Protein AF-A0A5J4UY99-F1 (afdb_monomer_lite)

Organism: NCBI:txid222440

Foldseek 3Di:
DPQDADDDDPPDPDPQVVVLVRLCPHPDPVSHDALVVSCVGCLCVPPVNCVLVVLVPDDDWDWDFDQDPPPGTFIATDDDPVSDDVVLVVQVVLQVVLCVVVVDPDFRWQVSCVVPVVRDDPSSLVSVASNLVSVQRVVCVVVVHDQVDDDRRQWGWDDGTNPSDIHTDGHDD

Structure (mmCIF, N/CA/C/O backbone):
data_AF-A0A5J4UY99-F1
#
_entry.id   AF-A0A5J4UY99-F1
#
loop_
_atom_site.group_PDB
_atom_site.id
_atom_site.type_symbol
_atom_site.label_atom_id
_atom_site.label_alt_id
_atom_site.label_comp_id
_atom_site.label_asym_id
_atom_site.label_entity_id
_atom_site.label_seq_id
_atom_site.pdbx_PDB_ins_code
_atom_site.Cartn_x
_atom_site.Cartn_y
_atom_site.Cartn_z
_atom_site.occupancy
_atom_site.B_iso_or_equiv
_atom_site.auth_seq_id
_atom_site.auth_comp_id
_atom_site.auth_asym_id
_atom_site.auth_atom_id
_atom_site.pdbx_PDB_model_num
ATOM 1 N N . MET A 1 1 ? -13.498 -6.835 30.506 1.00 42.34 1 MET A N 1
ATOM 2 C CA . MET A 1 1 ? -13.173 -7.235 29.121 1.00 42.34 1 MET A CA 1
ATOM 3 C C . MET A 1 1 ? -11.730 -6.840 28.882 1.00 42.34 1 MET A C 1
ATOM 5 O O . MET A 1 1 ? -11.415 -5.673 29.061 1.00 42.34 1 MET A O 1
ATOM 9 N N . THR A 1 2 ? -10.835 -7.785 28.610 1.00 49.66 2 THR A N 1
ATOM 10 C CA . THR A 1 2 ? -9.443 -7.459 28.276 1.00 49.66 2 THR A CA 1
ATOM 11 C C . THR A 1 2 ? -9.427 -6.758 26.921 1.00 49.66 2 THR A C 1
ATOM 13 O O . THR A 1 2 ? -9.926 -7.307 25.938 1.00 49.66 2 THR A O 1
ATOM 16 N N . ALA A 1 3 ? -8.911 -5.527 26.873 1.00 57.16 3 ALA A N 1
ATOM 17 C CA . ALA A 1 3 ? -8.651 -4.849 25.611 1.00 57.16 3 ALA A CA 1
ATOM 18 C C . ALA A 1 3 ? -7.720 -5.749 24.791 1.00 57.16 3 ALA A C 1
ATOM 20 O O . ALA A 1 3 ? -6.620 -6.082 25.233 1.00 57.16 3 ALA A O 1
ATOM 21 N N . LYS A 1 4 ? -8.193 -6.229 23.639 1.00 72.19 4 LYS A N 1
ATOM 22 C CA . LYS A 1 4 ? -7.337 -6.970 22.716 1.00 72.19 4 LYS A CA 1
ATOM 23 C C . LYS A 1 4 ? -6.424 -5.945 22.057 1.00 72.19 4 LYS A C 1
ATOM 25 O O . LYS A 1 4 ? -6.883 -5.134 21.261 1.00 72.19 4 LYS A O 1
ATOM 30 N N . THR A 1 5 ? -5.152 -5.955 22.427 1.00 71.38 5 THR A N 1
ATOM 31 C CA . THR A 1 5 ? -4.151 -5.050 21.859 1.00 71.38 5 THR A CA 1
ATOM 32 C C . THR A 1 5 ? -3.405 -5.772 20.745 1.00 71.38 5 THR A C 1
ATOM 34 O O . THR A 1 5 ? -3.031 -6.936 20.889 1.00 71.38 5 THR A O 1
ATOM 37 N N . LEU A 1 6 ? -3.200 -5.093 19.617 1.00 85.25 6 LEU A N 1
ATOM 38 C CA . LEU A 1 6 ? -2.313 -5.584 18.566 1.00 85.25 6 LEU A CA 1
ATOM 39 C C . LEU A 1 6 ? -0.861 -5.421 19.024 1.00 85.25 6 LEU A C 1
ATOM 41 O O . LEU A 1 6 ? -0.462 -4.337 19.446 1.00 85.25 6 LEU A O 1
ATOM 45 N N . ASN A 1 7 ? -0.067 -6.483 18.910 1.00 89.50 7 ASN A N 1
ATOM 46 C CA . ASN A 1 7 ? 1.362 -6.431 19.207 1.00 89.50 7 ASN A CA 1
ATOM 47 C C . ASN A 1 7 ? 2.138 -6.004 17.961 1.00 89.50 7 ASN A C 1
ATOM 49 O O . ASN A 1 7 ? 1.941 -6.573 16.886 1.00 89.50 7 ASN A O 1
ATOM 53 N N . ARG A 1 8 ? 3.026 -5.016 18.112 1.00 90.94 8 ARG A N 1
ATOM 54 C CA . ARG A 1 8 ? 3.892 -4.542 17.028 1.00 90.94 8 ARG A CA 1
ATOM 55 C C . ARG A 1 8 ? 4.948 -5.601 16.702 1.00 90.94 8 ARG A C 1
ATOM 57 O O . ARG A 1 8 ? 5.711 -5.954 17.599 1.00 90.94 8 ARG A O 1
ATOM 64 N N . PRO A 1 9 ? 5.049 -6.076 15.449 1.00 87.94 9 PRO A N 1
ATOM 65 C CA . PRO A 1 9 ? 6.161 -6.926 15.040 1.00 87.94 9 PRO A CA 1
ATOM 66 C C . PRO A 1 9 ? 7.486 -6.153 15.082 1.00 87.94 9 PRO A C 1
ATOM 68 O O . PRO A 1 9 ? 7.546 -5.018 14.611 1.00 87.94 9 PRO A O 1
ATOM 71 N N . GLU A 1 10 ? 8.563 -6.779 15.563 1.00 87.38 10 GLU A N 1
ATOM 72 C CA . GLU A 1 10 ? 9.903 -6.162 15.636 1.00 87.38 10 GLU A CA 1
ATOM 73 C C . GLU A 1 10 ? 10.449 -5.731 14.265 1.00 87.38 10 GLU A C 1
ATOM 75 O O . GLU A 1 10 ? 11.231 -4.784 14.155 1.00 87.38 10 GLU A O 1
ATOM 80 N N . SER A 1 11 ? 10.012 -6.403 13.198 1.00 84.00 11 SER A N 1
ATOM 81 C CA . SER A 1 11 ? 10.386 -6.082 11.821 1.00 84.00 11 SER A CA 1
ATOM 82 C C . SER A 1 11 ? 9.802 -4.755 11.327 1.00 84.00 11 SER A C 1
ATOM 84 O O . SER A 1 11 ? 10.366 -4.139 10.420 1.00 84.00 11 SER A O 1
ATOM 86 N N . LEU A 1 12 ? 8.700 -4.278 11.915 1.00 85.19 12 LEU A N 1
ATOM 87 C CA . LEU A 1 12 ? 8.015 -3.069 11.471 1.00 85.19 12 LEU A CA 1
ATOM 88 C C . LEU A 1 12 ? 8.556 -1.831 12.194 1.00 85.19 12 LEU A C 1
ATOM 90 O O . LEU A 1 12 ? 8.043 -1.415 13.233 1.00 85.19 12 LEU A O 1
ATOM 94 N N . LYS A 1 13 ? 9.581 -1.209 11.611 1.00 88.06 13 LYS A N 1
ATOM 95 C CA . LYS A 1 13 ? 10.269 -0.041 12.192 1.00 88.06 13 LYS A CA 1
ATOM 96 C C . LYS A 1 13 ? 9.607 1.310 11.898 1.00 88.06 13 LYS A C 1
ATOM 98 O O . LYS A 1 13 ? 9.827 2.248 12.649 1.00 88.06 13 LYS A O 1
ATOM 103 N N . ASP A 1 14 ? 8.792 1.414 10.850 1.00 89.06 14 ASP A N 1
ATOM 104 C CA . ASP A 1 14 ? 8.094 2.661 10.500 1.00 89.06 14 ASP A CA 1
ATOM 105 C C . ASP A 1 14 ? 6.919 2.905 11.467 1.00 89.06 14 ASP A C 1
ATOM 107 O O . ASP A 1 14 ? 5.941 2.151 11.492 1.00 89.06 14 ASP A O 1
ATOM 111 N N . ASP A 1 15 ? 7.028 3.961 12.275 1.00 92.50 15 ASP A N 1
ATOM 112 C CA . ASP A 1 15 ? 6.021 4.335 13.272 1.00 92.50 15 ASP A CA 1
ATOM 113 C C . ASP A 1 15 ? 4.705 4.787 12.638 1.00 92.50 15 ASP A C 1
ATOM 115 O O . ASP A 1 15 ? 3.633 4.453 13.144 1.00 92.50 15 ASP A O 1
ATOM 119 N N . ASN A 1 16 ? 4.764 5.486 11.501 1.00 94.00 16 ASN A N 1
ATOM 120 C CA . ASN A 1 16 ? 3.566 5.896 10.773 1.00 94.00 16 ASN A CA 1
ATOM 121 C C . ASN A 1 16 ? 2.867 4.682 10.157 1.00 94.00 16 ASN A C 1
ATOM 123 O O . ASN A 1 16 ? 1.637 4.632 10.133 1.00 94.00 16 ASN A O 1
ATOM 127 N N . ALA A 1 17 ? 3.634 3.698 9.678 1.00 91.69 17 ALA A N 1
ATOM 128 C CA . ALA A 1 17 ? 3.084 2.448 9.161 1.00 91.69 17 ALA A CA 1
ATOM 129 C C . ALA A 1 17 ? 2.375 1.663 10.267 1.00 91.69 17 ALA A C 1
ATOM 131 O O . ALA A 1 17 ? 1.229 1.247 10.096 1.00 91.69 17 ALA A O 1
ATOM 132 N N . TRP A 1 18 ? 3.028 1.502 11.421 1.00 93.62 18 TRP A N 1
ATOM 133 C CA . TRP A 1 18 ? 2.427 0.823 12.566 1.00 93.62 18 TRP A CA 1
ATOM 134 C C . TRP A 1 18 ? 1.178 1.545 13.072 1.00 93.62 18 TRP A C 1
ATOM 136 O O . TRP A 1 18 ? 0.158 0.904 13.316 1.00 93.62 18 TRP A O 1
ATOM 146 N N . ASN A 1 19 ? 1.235 2.872 13.186 1.00 94.62 19 ASN A N 1
ATOM 147 C CA . ASN A 1 19 ? 0.111 3.674 13.652 1.00 94.62 19 ASN A CA 1
ATOM 148 C C . ASN A 1 19 ? -1.097 3.609 12.704 1.00 94.62 19 ASN A C 1
ATOM 150 O O . ASN A 1 19 ? -2.232 3.535 13.169 1.00 94.62 19 ASN A O 1
ATOM 154 N N . LEU A 1 20 ? -0.870 3.577 11.387 1.00 94.88 20 LEU A N 1
ATOM 155 C CA . LEU A 1 20 ? -1.951 3.369 10.427 1.00 94.88 20 LEU A CA 1
ATOM 156 C C . LEU A 1 20 ? -2.531 1.952 10.541 1.00 94.88 20 LEU A C 1
ATOM 158 O O . LEU A 1 20 ? -3.749 1.782 10.586 1.00 94.88 20 LEU A O 1
ATOM 162 N N . LEU A 1 21 ? -1.671 0.930 10.611 1.00 92.06 21 LEU A N 1
ATOM 163 C CA . LEU A 1 21 ? -2.100 -0.467 10.704 1.00 92.06 21 LEU A CA 1
ATOM 164 C C . LEU A 1 21 ? -2.911 -0.742 11.970 1.00 92.06 21 LEU A C 1
ATOM 166 O O . LEU A 1 21 ? -3.917 -1.445 11.895 1.00 92.06 21 LEU A O 1
ATOM 170 N N . SER A 1 22 ? -2.521 -0.176 13.113 1.00 92.56 22 SER A N 1
ATOM 171 C CA . SER A 1 22 ? -3.260 -0.356 14.364 1.00 92.56 22 SER A CA 1
ATOM 172 C C . SER A 1 22 ? -4.665 0.253 14.303 1.00 92.56 22 SER A C 1
ATOM 174 O O . SER A 1 22 ? -5.605 -0.341 14.827 1.00 92.56 22 SER A O 1
ATOM 176 N N . GLN A 1 23 ? -4.836 1.375 13.598 1.00 93.31 23 GLN A N 1
ATOM 177 C CA . GLN A 1 23 ? -6.146 1.987 13.353 1.00 93.31 23 GLN A CA 1
ATOM 178 C C . GLN A 1 23 ? -6.982 1.196 12.333 1.00 93.31 23 GLN A C 1
ATOM 180 O O . GLN A 1 23 ? -8.192 1.040 12.504 1.00 93.31 23 GLN A O 1
ATOM 185 N N . MET A 1 24 ? -6.360 0.659 11.277 1.00 91.56 24 MET A N 1
ATOM 186 C CA . MET A 1 24 ? -7.044 -0.166 10.268 1.00 91.56 24 MET A CA 1
ATOM 187 C C . MET A 1 24 ? -7.509 -1.513 10.830 1.00 91.56 24 MET A C 1
ATOM 189 O O . MET A 1 24 ? -8.585 -2.001 10.480 1.00 91.56 24 MET A O 1
ATOM 193 N N . LEU A 1 25 ? -6.703 -2.114 11.703 1.00 89.19 25 LEU A N 1
ATOM 194 C CA . LEU A 1 25 ? -6.954 -3.420 12.309 1.00 89.19 25 LEU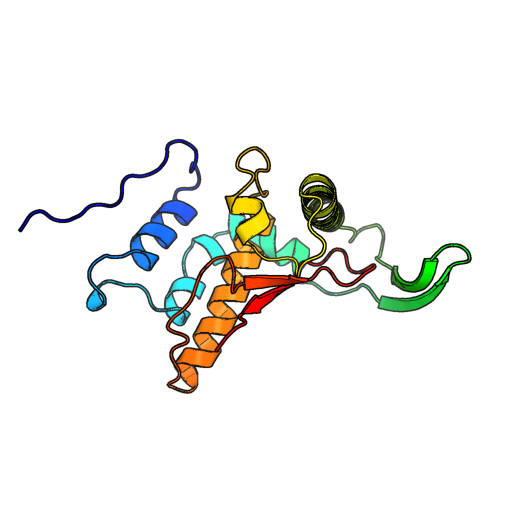 A CA 1
ATOM 195 C C . LEU A 1 25 ? -7.611 -3.312 13.690 1.00 89.19 25 LEU A C 1
ATOM 197 O O . LEU A 1 25 ? -7.612 -4.287 14.442 1.00 89.19 25 LEU A O 1
ATOM 201 N N . SER A 1 26 ? -8.195 -2.154 14.017 1.00 88.88 26 SER A N 1
ATOM 202 C CA . SER A 1 26 ? -8.930 -1.989 15.266 1.00 88.88 26 SER A CA 1
ATOM 203 C C . SER A 1 26 ? -10.016 -3.065 15.411 1.00 88.88 26 SER A C 1
ATOM 205 O O . SER A 1 26 ? -10.780 -3.354 14.472 1.00 88.88 26 SER A O 1
ATOM 207 N N . PHE A 1 27 ? -10.041 -3.687 16.595 1.00 84.75 27 PHE A N 1
ATOM 208 C CA . PHE A 1 27 ? -10.958 -4.779 16.923 1.00 84.75 27 PHE A CA 1
ATOM 209 C C . PHE A 1 27 ? -12.409 -4.298 16.945 1.00 84.75 27 PHE A C 1
ATOM 211 O O . PHE A 1 27 ? -13.282 -5.000 16.430 1.00 84.75 27 PHE A O 1
ATOM 218 N N . ASP A 1 28 ? -12.665 -3.111 17.503 1.00 85.38 28 ASP A N 1
ATOM 219 C CA . ASP A 1 28 ? -13.975 -2.476 17.404 1.00 85.38 28 ASP A CA 1
ATOM 220 C C . ASP A 1 28 ? -14.115 -1.814 16.028 1.00 85.38 28 ASP A C 1
ATOM 222 O O . ASP A 1 28 ? -13.248 -1.070 15.566 1.00 85.38 28 ASP A O 1
ATOM 226 N N . ARG A 1 29 ? -15.237 -2.082 15.355 1.00 85.25 29 ARG A N 1
ATOM 227 C CA . ARG A 1 29 ? -15.558 -1.468 14.063 1.00 85.25 29 ARG A CA 1
ATOM 228 C C . ARG A 1 29 ? -15.694 0.052 14.186 1.00 85.25 29 ARG A C 1
ATOM 230 O O . ARG A 1 29 ? -15.390 0.737 13.217 1.00 85.25 29 ARG A O 1
ATOM 237 N N . LYS A 1 30 ? -16.170 0.566 15.322 1.00 87.25 30 LYS A N 1
ATOM 238 C CA . LYS A 1 30 ? -16.380 2.008 15.533 1.00 87.25 30 LYS A CA 1
ATOM 239 C C . LYS A 1 30 ? -15.069 2.782 15.612 1.00 87.25 30 LYS A C 1
ATOM 241 O O . LYS A 1 30 ? -15.012 3.915 15.155 1.00 87.25 30 LYS A O 1
ATOM 246 N N . ASP A 1 31 ? -14.032 2.135 16.130 1.00 88.44 31 ASP A N 1
ATOM 247 C CA . ASP A 1 31 ? -12.695 2.712 16.278 1.00 88.44 31 ASP A CA 1
ATOM 248 C C . ASP A 1 31 ? -11.834 2.508 15.022 1.00 88.44 31 ASP A C 1
ATOM 250 O O . ASP A 1 31 ? -10.679 2.933 14.970 1.00 88.44 31 ASP A O 1
ATOM 254 N N . ARG A 1 32 ? -12.364 1.814 14.007 1.00 91.38 32 ARG A N 1
ATOM 255 C CA . ARG A 1 32 ? -11.643 1.529 12.770 1.00 91.38 32 ARG A CA 1
ATOM 256 C C . ARG A 1 32 ? -11.634 2.752 11.864 1.00 91.38 32 ARG A C 1
ATOM 258 O O . ARG A 1 32 ? -12.688 3.271 11.499 1.00 91.38 32 ARG A O 1
ATOM 265 N N . ILE A 1 33 ? -10.443 3.151 11.429 1.00 94.75 33 ILE A N 1
ATOM 266 C CA . ILE A 1 33 ? -10.280 4.253 10.478 1.00 94.75 33 ILE A CA 1
ATOM 267 C C . ILE A 1 33 ? -10.976 3.951 9.141 1.00 94.75 33 ILE A C 1
ATOM 269 O O . ILE A 1 33 ? -10.907 2.835 8.615 1.00 94.75 33 ILE A O 1
ATOM 273 N N . SER A 1 34 ? -11.648 4.957 8.579 1.00 93.94 34 SER A N 1
ATOM 274 C CA . SER A 1 34 ? -12.246 4.875 7.245 1.00 93.94 34 SER A CA 1
ATOM 275 C C . SER A 1 34 ? -11.163 4.915 6.157 1.00 93.94 34 SER A C 1
ATOM 277 O O . SER A 1 34 ? -10.080 5.455 6.373 1.00 93.94 34 SER A O 1
ATOM 279 N N . ALA A 1 35 ? -11.441 4.395 4.956 1.00 92.44 35 ALA A N 1
ATOM 280 C CA . ALA A 1 35 ? -10.492 4.497 3.838 1.00 92.44 35 ALA A CA 1
ATOM 281 C C . ALA A 1 35 ? -10.163 5.965 3.491 1.00 92.44 35 ALA A C 1
ATOM 283 O O . ALA A 1 35 ? -9.007 6.313 3.255 1.00 92.44 35 ALA A O 1
ATOM 284 N N . THR A 1 36 ? -11.171 6.838 3.543 1.00 93.62 36 THR A N 1
ATOM 285 C CA . THR A 1 36 ? -11.040 8.280 3.307 1.00 93.62 36 THR A CA 1
ATOM 286 C C . THR A 1 36 ? -10.112 8.957 4.312 1.00 93.62 36 THR A C 1
ATOM 288 O O . THR A 1 36 ? -9.292 9.788 3.924 1.00 93.62 36 THR A O 1
ATOM 291 N N . ASP A 1 37 ? -10.213 8.614 5.596 1.00 96.06 37 ASP A N 1
ATOM 292 C CA . ASP A 1 37 ? -9.363 9.214 6.629 1.00 96.06 37 ASP A CA 1
ATOM 293 C C . ASP A 1 37 ? -7.978 8.571 6.669 1.00 96.06 37 ASP A C 1
ATOM 295 O O . ASP A 1 37 ? -6.982 9.268 6.863 1.00 96.06 37 ASP A O 1
ATOM 299 N N . ALA A 1 38 ? -7.883 7.275 6.364 1.00 96.12 38 ALA A N 1
ATOM 300 C CA . ALA A 1 38 ? -6.613 6.579 6.197 1.00 96.12 38 ALA A CA 1
ATOM 301 C C . ALA A 1 38 ? -5.744 7.242 5.123 1.00 96.12 38 ALA A C 1
ATOM 303 O O . ALA A 1 38 ? -4.548 7.413 5.333 1.00 96.12 38 ALA A O 1
ATOM 304 N N . LEU A 1 39 ? -6.332 7.699 4.013 1.00 92.50 39 LEU A N 1
ATOM 305 C CA . LEU A 1 39 ? -5.607 8.403 2.947 1.00 92.50 39 LEU A CA 1
ATOM 306 C C . LEU A 1 39 ? -5.037 9.768 3.370 1.00 92.50 39 LEU A C 1
ATOM 308 O O . LEU A 1 39 ? -4.109 10.260 2.728 1.00 92.50 39 LEU A O 1
ATOM 312 N N . LYS A 1 40 ? -5.542 10.371 4.453 1.00 95.12 40 LYS A N 1
ATOM 313 C CA . LYS A 1 40 ? -5.029 11.634 5.019 1.00 95.12 40 LYS A CA 1
ATOM 314 C C . LYS A 1 40 ? -3.913 11.412 6.048 1.00 95.12 40 LYS A C 1
ATOM 316 O O . LYS A 1 40 ? -3.261 12.370 6.463 1.00 95.12 40 LYS A O 1
ATOM 321 N N . HIS A 1 41 ? -3.689 10.165 6.460 1.00 96.50 41 HIS A N 1
ATOM 322 C CA . HIS A 1 41 ? -2.749 9.796 7.514 1.00 96.50 41 HIS A CA 1
ATOM 323 C C . HIS A 1 41 ? -1.298 10.217 7.188 1.00 96.50 41 HIS A C 1
ATOM 325 O O . HIS A 1 41 ? -0.906 10.134 6.020 1.00 96.50 41 HIS A O 1
ATOM 331 N N . PRO A 1 42 ? -0.448 10.568 8.182 1.00 95.19 42 PRO A N 1
ATOM 332 C CA . PRO A 1 42 ? 0.975 10.895 7.980 1.00 95.19 42 PRO A CA 1
ATOM 333 C C . PRO A 1 42 ? 1.781 9.834 7.222 1.00 95.19 42 PRO A C 1
ATOM 335 O O . PRO A 1 42 ? 2.777 10.139 6.566 1.00 95.19 42 PRO A O 1
ATOM 338 N N . PHE A 1 43 ? 1.320 8.584 7.239 1.00 94.00 43 PHE A N 1
ATOM 339 C CA . PHE A 1 43 ? 1.867 7.527 6.392 1.00 94.00 43 PHE A CA 1
ATOM 340 C C . PHE A 1 43 ? 1.765 7.851 4.886 1.00 94.00 43 PHE A C 1
ATOM 342 O O . PHE A 1 43 ? 2.588 7.387 4.115 1.00 94.00 43 PHE A O 1
ATOM 349 N N . PHE A 1 44 ? 0.826 8.673 4.427 1.00 91.44 44 PHE A N 1
ATOM 350 C CA . PHE A 1 44 ? 0.760 9.119 3.028 1.00 91.44 44 PHE A CA 1
ATOM 351 C C . PHE A 1 44 ? 1.120 10.594 2.840 1.00 91.44 44 PHE A C 1
ATOM 353 O O . PHE A 1 44 ? 1.444 10.994 1.722 1.00 91.44 44 PHE A O 1
ATOM 360 N N .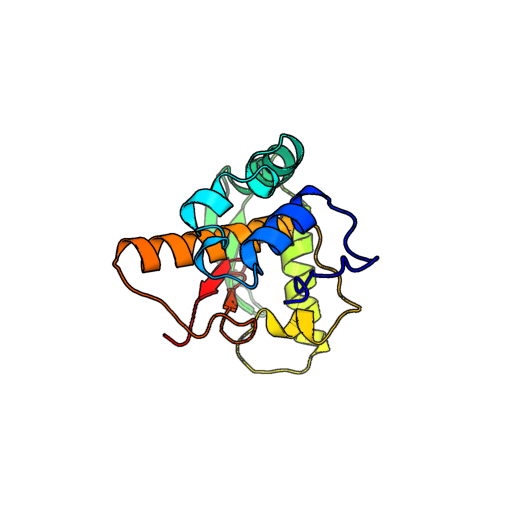 THR A 1 45 ? 1.058 11.395 3.905 1.00 91.88 45 THR A N 1
ATOM 361 C CA . THR A 1 45 ? 1.147 12.863 3.834 1.00 91.88 45 THR A CA 1
ATOM 362 C C . THR A 1 45 ? 2.389 13.457 4.500 1.00 91.88 45 THR A C 1
ATOM 364 O O . THR A 1 45 ? 2.647 14.646 4.336 1.00 91.88 45 THR A O 1
ATOM 367 N N . SER A 1 46 ? 3.191 12.666 5.223 1.00 90.25 46 SER A N 1
ATOM 368 C CA . SER A 1 46 ? 4.455 13.145 5.802 1.00 90.25 46 SER A CA 1
ATOM 369 C C . SER A 1 46 ? 5.456 13.581 4.721 1.00 90.25 46 SER A C 1
ATOM 371 O O . SER A 1 46 ? 5.410 13.068 3.603 1.00 90.25 46 SER A O 1
ATOM 373 N N . PRO A 1 47 ? 6.425 14.461 5.033 1.00 86.81 47 PRO A N 1
ATOM 374 C CA . PRO A 1 47 ? 7.471 14.844 4.082 1.00 86.81 47 PRO A CA 1
ATOM 375 C C . PRO A 1 47 ? 8.243 13.646 3.513 1.00 86.81 47 PRO A C 1
ATOM 377 O O . PRO A 1 47 ? 8.539 13.623 2.320 1.00 86.81 47 PRO A O 1
ATOM 380 N N . GLN A 1 48 ? 8.501 12.620 4.335 1.00 85.19 48 GLN A N 1
ATOM 381 C CA . GLN A 1 48 ? 9.085 11.360 3.875 1.00 85.19 48 GLN A CA 1
ATOM 382 C C . GLN A 1 48 ? 8.183 10.696 2.828 1.00 85.19 48 GLN A C 1
ATOM 384 O O . GLN A 1 48 ? 8.640 10.428 1.718 1.00 85.19 48 GLN A O 1
ATOM 389 N N . ALA A 1 49 ? 6.901 10.493 3.148 1.00 83.25 49 ALA A N 1
ATOM 390 C CA . ALA A 1 49 ? 5.930 9.894 2.238 1.00 83.25 49 ALA A CA 1
ATOM 391 C C . ALA A 1 49 ? 5.790 10.690 0.937 1.00 83.25 49 ALA A C 1
ATOM 393 O O . ALA A 1 49 ? 5.802 10.111 -0.144 1.00 83.25 49 ALA A O 1
ATOM 394 N N . ILE A 1 50 ? 5.720 12.018 1.022 1.00 79.94 50 ILE A N 1
ATOM 395 C CA . ILE A 1 50 ? 5.674 12.897 -0.144 1.00 79.94 50 ILE A CA 1
ATOM 396 C C . ILE A 1 50 ? 6.943 12.719 -0.971 1.00 79.94 50 ILE A C 1
ATOM 398 O O . ILE A 1 50 ? 6.827 12.531 -2.172 1.00 79.94 50 ILE A O 1
ATOM 402 N N . SER A 1 51 ? 8.137 12.710 -0.373 1.00 78.00 51 SER A N 1
ATOM 403 C CA . SER A 1 51 ? 9.394 12.511 -1.111 1.00 78.00 51 SER A CA 1
ATOM 404 C C . SER A 1 51 ? 9.500 11.134 -1.780 1.00 78.00 51 SER A C 1
ATOM 406 O O . SER A 1 51 ? 10.159 10.994 -2.810 1.00 78.00 51 SER A O 1
ATOM 408 N N . GLU A 1 52 ? 8.841 10.121 -1.214 1.00 73.88 52 GLU A N 1
ATOM 409 C CA . GLU A 1 52 ? 8.748 8.777 -1.778 1.00 73.88 52 GLU A CA 1
ATOM 410 C C . GLU A 1 52 ? 7.739 8.748 -2.943 1.00 73.88 52 GLU A C 1
ATOM 412 O O . GLU A 1 52 ? 8.108 8.308 -4.027 1.00 73.88 52 GLU A O 1
ATOM 417 N N . ILE A 1 53 ? 6.538 9.321 -2.763 1.00 64.00 53 ILE A N 1
ATOM 418 C CA . ILE A 1 53 ? 5.404 9.287 -3.710 1.00 64.00 53 ILE A CA 1
ATOM 419 C C . ILE A 1 53 ? 5.527 10.314 -4.853 1.00 64.00 53 ILE A C 1
ATOM 421 O O . ILE A 1 53 ? 5.203 10.016 -6.000 1.00 64.00 53 ILE A O 1
ATOM 425 N N . THR A 1 54 ? 5.954 11.556 -4.593 1.00 54.66 54 THR A N 1
ATOM 426 C CA . THR A 1 54 ? 6.034 12.611 -5.636 1.00 54.66 54 THR A CA 1
ATOM 427 C C . THR A 1 54 ? 7.110 12.342 -6.677 1.00 54.66 54 THR A C 1
ATOM 429 O O . THR A 1 54 ? 6.978 12.819 -7.803 1.00 54.66 54 THR A O 1
ATOM 432 N N . LYS A 1 55 ? 8.113 11.525 -6.346 1.00 53.19 55 LYS A N 1
ATOM 433 C CA . LYS A 1 55 ? 9.071 10.999 -7.322 1.00 53.19 55 LYS A CA 1
ATOM 434 C C . LYS A 1 55 ? 8.443 9.967 -8.280 1.00 53.19 55 LYS A C 1
ATOM 436 O O . LYS A 1 55 ? 8.919 9.833 -9.397 1.00 53.19 55 LYS A O 1
ATOM 441 N N . GLU A 1 56 ? 7.334 9.328 -7.898 1.00 51.47 56 GLU A N 1
ATOM 442 C CA . GLU A 1 56 ? 6.599 8.343 -8.716 1.00 51.47 56 GLU A CA 1
ATOM 443 C C . GLU A 1 56 ? 5.425 8.954 -9.510 1.00 51.47 56 GLU A C 1
ATOM 445 O O . GLU A 1 56 ? 5.025 8.438 -10.556 1.00 51.47 56 GLU A O 1
ATOM 450 N N . ALA A 1 57 ? 4.835 10.054 -9.020 1.00 48.09 57 ALA A N 1
ATOM 451 C CA . ALA A 1 57 ? 3.543 10.545 -9.514 1.00 48.09 57 ALA A CA 1
ATOM 452 C C . ALA A 1 57 ? 3.606 11.573 -10.665 1.00 48.09 57 ALA A C 1
ATOM 454 O O . ALA A 1 57 ? 2.600 11.770 -11.348 1.00 48.09 57 ALA A O 1
ATOM 455 N N . HIS A 1 58 ? 4.750 12.206 -10.950 1.00 41.59 58 HIS A N 1
ATOM 456 C CA . HIS A 1 58 ? 4.861 13.148 -12.073 1.00 41.59 58 HIS A CA 1
ATOM 457 C C . HIS A 1 58 ? 5.399 12.469 -13.340 1.00 41.59 58 HIS A C 1
ATOM 459 O O . HIS A 1 58 ? 6.590 12.465 -13.628 1.00 41.59 58 HIS A O 1
ATOM 465 N N . LEU A 1 59 ? 4.460 11.885 -14.093 1.00 45.69 59 LEU A N 1
ATOM 466 C CA . LEU A 1 59 ? 4.276 12.130 -15.531 1.00 45.69 59 LEU A CA 1
ATOM 467 C C . LEU A 1 59 ? 5.493 12.717 -16.268 1.00 45.69 59 LEU A C 1
ATOM 469 O O . LEU A 1 59 ? 5.815 13.874 -16.036 1.00 45.69 59 LEU A O 1
ATOM 473 N N . LEU A 1 60 ? 6.076 11.962 -17.211 1.00 40.47 60 LEU A N 1
ATOM 474 C CA . LEU A 1 60 ? 6.614 12.460 -18.499 1.00 40.47 60 LEU A CA 1
ATOM 475 C C . LEU A 1 60 ? 7.154 11.331 -19.397 1.00 40.47 60 LEU A C 1
ATOM 477 O O . LEU A 1 60 ? 8.051 11.536 -20.214 1.00 40.47 60 LEU A O 1
ATOM 481 N N . ALA A 1 61 ? 6.628 10.119 -19.246 1.00 47.69 61 ALA A N 1
ATOM 482 C CA . ALA A 1 61 ? 7.087 9.002 -20.043 1.00 47.69 61 ALA A CA 1
ATOM 483 C C . ALA A 1 61 ? 6.032 8.603 -21.065 1.00 47.69 61 ALA A C 1
ATOM 485 O O . ALA A 1 61 ? 4.905 8.265 -20.703 1.00 47.69 61 ALA A O 1
ATOM 486 N N . HIS A 1 62 ? 6.414 8.663 -22.334 1.00 56.31 62 HIS A N 1
ATOM 487 C CA . HIS A 1 62 ? 5.572 8.216 -23.430 1.00 56.31 62 HIS A CA 1
ATOM 488 C C . HIS A 1 62 ? 5.764 6.714 -23.591 1.00 56.31 62 HIS A C 1
ATOM 490 O O . HIS A 1 62 ? 6.898 6.232 -23.632 1.00 56.31 62 HIS A O 1
ATOM 496 N N . VAL A 1 63 ? 4.654 5.987 -23.644 1.00 55.94 63 VAL A N 1
ATOM 497 C CA . VAL A 1 63 ? 4.652 4.558 -23.943 1.00 55.94 63 VAL A CA 1
ATOM 498 C C . VAL A 1 63 ? 4.365 4.401 -25.429 1.00 55.94 63 VAL A C 1
ATOM 500 O O . VAL A 1 63 ? 3.368 4.927 -25.918 1.00 55.94 63 VAL A O 1
ATOM 503 N N . TYR A 1 64 ? 5.242 3.693 -26.129 1.00 66.00 64 TYR A N 1
ATOM 504 C CA . TYR A 1 64 ? 5.113 3.375 -27.546 1.00 66.00 64 TYR A CA 1
ATOM 505 C C . TYR A 1 64 ? 4.939 1.872 -27.716 1.00 66.00 64 TYR A C 1
ATOM 507 O O . TYR A 1 64 ? 5.586 1.086 -27.024 1.00 66.00 64 TYR A O 1
ATOM 515 N N . GLU A 1 65 ? 4.089 1.474 -28.653 1.00 70.44 65 GLU A N 1
ATOM 516 C CA . GLU A 1 65 ? 4.036 0.098 -29.129 1.00 70.44 65 GLU A CA 1
ATOM 517 C C . GLU A 1 65 ? 5.188 -0.127 -30.110 1.00 70.44 65 GLU A C 1
ATOM 519 O O . GLU A 1 65 ? 5.364 0.634 -31.063 1.00 70.44 65 GLU A O 1
ATOM 524 N N . VAL A 1 66 ? 6.005 -1.146 -29.860 1.00 81.44 66 VAL A N 1
ATOM 525 C CA . VAL A 1 66 ? 7.130 -1.512 -30.721 1.00 81.44 66 VAL A CA 1
ATOM 526 C C . VAL A 1 66 ? 7.184 -3.024 -30.896 1.00 81.44 66 VAL A C 1
ATOM 528 O O . VAL A 1 66 ? 6.673 -3.782 -30.075 1.00 81.44 66 VAL A O 1
ATOM 531 N N . TYR A 1 67 ? 7.829 -3.479 -31.964 1.00 83.25 67 TYR A N 1
ATOM 532 C CA . TYR A 1 67 ? 8.035 -4.900 -32.216 1.00 83.25 67 TYR A CA 1
ATOM 533 C C . TYR A 1 67 ? 9.468 -5.308 -31.850 1.00 83.25 67 TYR A C 1
ATOM 535 O O . TYR A 1 67 ? 10.429 -4.839 -32.463 1.00 83.25 67 TYR A O 1
ATOM 543 N N . ASP A 1 68 ? 9.608 -6.199 -30.870 1.00 84.62 68 ASP A N 1
ATOM 544 C CA . ASP A 1 68 ? 10.864 -6.845 -30.495 1.00 84.62 68 ASP A CA 1
ATOM 545 C C . ASP A 1 68 ? 10.994 -8.224 -31.168 1.00 84.62 68 ASP A C 1
ATOM 547 O O . ASP A 1 68 ? 10.055 -9.020 -31.200 1.00 84.62 68 ASP A O 1
ATOM 551 N N . ARG A 1 69 ? 12.186 -8.545 -31.691 1.00 71.62 69 ARG A N 1
ATOM 552 C CA . ARG A 1 69 ? 12.418 -9.785 -32.459 1.00 71.62 69 ARG A CA 1
ATOM 553 C C . ARG A 1 69 ? 12.289 -11.070 -31.634 1.00 71.62 69 ARG A C 1
ATOM 555 O O . ARG A 1 69 ? 12.082 -12.127 -32.224 1.00 71.62 69 ARG A O 1
ATOM 562 N N . LYS A 1 70 ? 12.455 -11.004 -30.312 1.00 74.06 70 LYS A N 1
ATOM 563 C CA . LYS A 1 70 ? 12.397 -12.154 -29.401 1.00 74.06 70 LYS A CA 1
ATOM 564 C C . LYS A 1 70 ? 11.054 -12.244 -28.676 1.00 74.06 70 LYS A C 1
ATOM 566 O O . LYS A 1 70 ? 10.587 -13.351 -28.424 1.00 74.06 70 LYS A O 1
ATOM 571 N N . TYR A 1 71 ? 10.456 -11.106 -28.328 1.00 56.97 71 TYR A N 1
ATOM 572 C CA . TYR A 1 71 ? 9.272 -11.034 -27.466 1.00 56.97 71 TYR A CA 1
ATOM 573 C C . TYR A 1 71 ? 7.980 -10.616 -28.192 1.00 56.97 71 TYR A C 1
ATOM 575 O O . TYR A 1 71 ? 6.913 -10.676 -27.586 1.00 56.97 71 TYR A O 1
ATOM 583 N N . GLY A 1 72 ? 8.042 -10.243 -29.476 1.00 75.69 72 GLY A N 1
ATOM 584 C CA . GLY A 1 72 ? 6.876 -9.819 -30.258 1.00 75.69 72 GLY A CA 1
ATOM 585 C C . GLY A 1 72 ? 6.487 -8.362 -29.996 1.00 75.69 72 GLY A C 1
ATOM 586 O O . GLY A 1 72 ? 7.353 -7.510 -29.807 1.00 75.69 72 GLY A O 1
ATOM 587 N N . ILE A 1 73 ? 5.187 -8.052 -30.013 1.00 63.91 73 ILE A N 1
ATOM 588 C CA . ILE A 1 73 ? 4.692 -6.699 -29.713 1.00 63.91 73 ILE A CA 1
ATOM 589 C C . ILE A 1 73 ? 4.926 -6.399 -28.228 1.00 63.91 73 ILE A C 1
ATOM 591 O O . ILE A 1 73 ? 4.423 -7.105 -27.353 1.00 63.91 73 ILE A O 1
ATOM 595 N N . VAL A 1 74 ? 5.677 -5.338 -27.946 1.00 63.19 74 VAL A N 1
ATOM 596 C CA . VAL A 1 74 ? 5.999 -4.878 -26.594 1.00 63.19 74 VAL A CA 1
ATOM 597 C C . VAL A 1 74 ? 5.712 -3.385 -26.453 1.00 63.19 74 VAL A C 1
ATOM 599 O O . VAL A 1 74 ? 5.821 -2.610 -27.399 1.00 63.19 74 VAL A O 1
ATOM 602 N N . ALA A 1 75 ? 5.355 -2.964 -25.242 1.00 60.44 75 ALA A N 1
ATOM 603 C CA . ALA A 1 75 ? 5.227 -1.556 -24.894 1.00 60.44 75 ALA A CA 1
ATOM 604 C C . ALA A 1 75 ? 6.562 -1.046 -24.329 1.00 60.44 75 ALA A C 1
ATOM 606 O O . ALA A 1 75 ? 7.089 -1.615 -23.372 1.00 60.44 75 ALA A O 1
ATOM 607 N N . VAL A 1 76 ? 7.112 0.028 -24.899 1.00 67.44 76 VAL A N 1
ATOM 608 C CA . VAL A 1 76 ? 8.350 0.671 -24.434 1.00 67.44 76 VAL A CA 1
ATOM 609 C C . VAL A 1 76 ? 8.036 2.053 -23.884 1.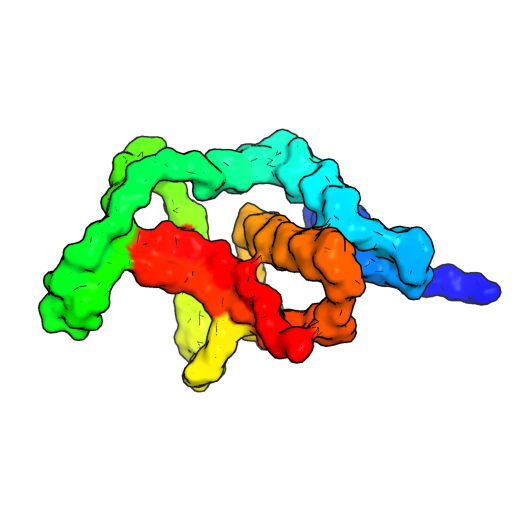00 67.44 76 VAL A C 1
ATOM 611 O O . VAL A 1 76 ? 7.508 2.909 -24.589 1.00 67.44 76 VAL A O 1
ATOM 614 N N . LYS A 1 77 ? 8.386 2.285 -22.615 1.00 69.00 77 LYS A N 1
ATOM 615 C CA . LYS A 1 77 ? 8.301 3.596 -21.960 1.00 69.00 77 LYS A CA 1
ATOM 616 C C . LYS A 1 77 ? 9.622 4.335 -22.157 1.00 69.00 77 LYS A C 1
ATOM 618 O O . LYS A 1 77 ? 10.660 3.892 -21.674 1.00 69.00 77 LYS A O 1
ATOM 623 N N . ILE A 1 78 ? 9.578 5.473 -22.840 1.00 66.19 78 ILE A N 1
ATOM 624 C CA . ILE A 1 78 ? 10.729 6.371 -22.977 1.00 66.19 78 ILE A CA 1
ATOM 625 C C . ILE A 1 78 ? 10.640 7.424 -21.876 1.00 66.19 78 ILE A C 1
ATOM 627 O O . ILE A 1 78 ? 9.659 8.165 -21.806 1.00 66.19 78 ILE A O 1
ATOM 631 N N . VAL A 1 79 ? 11.662 7.488 -21.022 1.00 61.75 79 VAL A N 1
ATOM 632 C CA . VAL A 1 79 ? 11.760 8.429 -19.895 1.00 61.75 79 VAL A CA 1
ATOM 633 C C . VAL A 1 79 ? 12.947 9.362 -20.134 1.00 61.75 79 VAL A C 1
ATOM 635 O O . VAL A 1 79 ? 14.004 8.912 -20.574 1.00 61.75 79 VAL A O 1
ATOM 638 N N . GLN A 1 80 ? 12.794 10.659 -19.844 1.00 60.41 80 GLN A N 1
ATOM 639 C CA . GLN A 1 80 ? 13.940 11.579 -19.807 1.00 60.41 80 GLN A CA 1
ATOM 640 C C . GLN A 1 80 ? 14.942 11.088 -18.757 1.00 60.41 80 GLN A C 1
ATOM 642 O O . GLN A 1 80 ? 14.540 10.751 -17.643 1.00 60.41 80 GLN A O 1
ATOM 647 N N . LYS A 1 81 ? 16.234 11.041 -19.100 1.00 62.22 81 LYS A N 1
ATOM 648 C CA . LYS A 1 81 ? 17.280 10.439 -18.256 1.00 62.22 81 LYS A CA 1
ATOM 649 C C . LYS A 1 81 ? 17.337 11.074 -16.863 1.00 62.22 81 LYS A C 1
ATOM 651 O O . LYS A 1 81 ? 17.538 10.377 -15.878 1.00 62.22 81 LYS A O 1
ATOM 656 N N . GLU A 1 82 ? 17.089 12.375 -16.772 1.00 57.44 82 GLU A N 1
ATOM 657 C CA . GLU A 1 82 ? 17.106 13.169 -15.536 1.00 57.44 82 GLU A CA 1
ATOM 658 C C . GLU A 1 82 ? 15.864 12.932 -14.659 1.00 57.44 82 GLU A C 1
ATOM 660 O O . GLU A 1 82 ? 15.810 13.373 -13.515 1.00 57.44 82 GLU A O 1
ATOM 665 N N . LYS A 1 83 ? 14.855 12.248 -15.207 1.00 57.28 83 LYS A N 1
ATOM 666 C CA . LYS A 1 83 ? 13.574 11.912 -14.570 1.00 57.28 83 LYS A CA 1
ATOM 667 C C . LYS A 1 83 ? 13.388 10.402 -14.421 1.00 57.28 83 LYS A C 1
ATOM 669 O O . LYS A 1 83 ? 12.300 9.950 -14.076 1.00 57.28 83 LYS A O 1
ATOM 674 N N . PHE A 1 84 ? 14.426 9.624 -14.721 1.00 62.31 84 PHE A N 1
ATOM 675 C CA . PHE A 1 84 ? 14.428 8.186 -14.524 1.00 62.31 84 PHE A CA 1
ATOM 676 C C . PHE A 1 84 ? 14.505 7.882 -13.028 1.00 62.31 84 PHE A C 1
ATOM 678 O O . PHE A 1 84 ? 15.488 8.224 -12.369 1.00 62.31 84 PHE A O 1
ATOM 685 N N . ASP A 1 85 ? 13.471 7.234 -12.496 1.00 63.66 85 ASP A N 1
ATOM 686 C CA . ASP A 1 85 ? 13.485 6.734 -11.128 1.00 63.66 85 ASP A CA 1
ATOM 687 C C . ASP A 1 85 ? 13.925 5.267 -11.131 1.00 63.66 85 ASP A C 1
ATOM 689 O O . ASP A 1 85 ? 13.173 4.374 -11.521 1.00 63.66 85 ASP A O 1
ATOM 693 N N . VAL A 1 86 ? 15.157 5.015 -10.679 1.00 68.12 86 VAL A N 1
ATOM 694 C CA . VAL A 1 86 ? 15.715 3.660 -10.526 1.00 68.12 86 VAL A CA 1
ATOM 695 C C . VAL A 1 86 ? 14.812 2.750 -9.685 1.00 68.12 86 VAL A C 1
ATOM 697 O O . VAL A 1 86 ? 14.769 1.543 -9.902 1.00 68.12 86 VAL A O 1
ATOM 700 N N . ARG A 1 87 ? 14.010 3.332 -8.789 1.00 66.88 87 ARG A N 1
ATOM 701 C CA . ARG A 1 87 ? 13.117 2.603 -7.888 1.00 66.88 87 ARG A CA 1
ATOM 702 C C . ARG A 1 87 ? 11.905 2.004 -8.603 1.00 66.88 87 ARG A C 1
ATOM 704 O O . ARG A 1 87 ? 11.402 0.976 -8.159 1.00 66.88 87 ARG A O 1
ATOM 711 N N . GLU A 1 88 ? 11.466 2.582 -9.728 1.00 63.12 88 GLU A N 1
ATOM 712 C CA . GLU A 1 88 ? 10.444 1.963 -10.594 1.00 63.12 88 GLU A CA 1
ATOM 713 C C . GLU A 1 88 ? 10.980 0.658 -11.209 1.00 63.12 88 GLU A C 1
ATOM 715 O O . GLU A 1 88 ? 10.279 -0.357 -11.254 1.00 63.12 88 GLU A O 1
ATOM 720 N N . LEU A 1 89 ? 12.244 0.663 -11.651 1.00 67.00 89 LEU A N 1
ATOM 721 C CA . LEU A 1 89 ? 12.892 -0.532 -12.191 1.00 67.00 89 LEU A CA 1
ATOM 722 C C . LEU A 1 89 ? 13.074 -1.591 -11.097 1.00 67.00 89 LEU A C 1
ATOM 724 O O . LEU A 1 89 ? 12.668 -2.735 -11.290 1.00 67.00 89 LEU A O 1
ATOM 728 N N . GLU A 1 90 ? 13.583 -1.195 -9.927 1.00 70.56 90 GLU A N 1
ATOM 729 C CA . GLU A 1 90 ? 13.723 -2.086 -8.769 1.00 70.56 90 GLU A CA 1
ATOM 730 C C . GLU A 1 90 ? 12.375 -2.705 -8.363 1.00 70.56 90 GLU A C 1
ATOM 732 O O . GLU A 1 90 ? 12.290 -3.905 -8.104 1.00 70.56 90 GLU A O 1
ATOM 737 N N . ALA A 1 91 ? 11.292 -1.921 -8.358 1.00 70.06 91 ALA A N 1
ATOM 738 C CA . ALA A 1 91 ? 9.958 -2.410 -8.024 1.00 70.06 91 ALA A CA 1
ATOM 739 C C . ALA A 1 91 ? 9.453 -3.472 -9.008 1.00 70.06 91 ALA A C 1
ATOM 741 O O . ALA A 1 91 ? 8.971 -4.534 -8.594 1.00 70.06 91 ALA A O 1
ATOM 742 N N . ALA A 1 92 ? 9.588 -3.204 -10.308 1.00 69.75 92 ALA A N 1
ATOM 743 C CA . ALA A 1 92 ? 9.213 -4.146 -11.353 1.00 69.75 92 ALA A CA 1
ATOM 744 C C . ALA A 1 92 ? 10.047 -5.435 -11.276 1.00 69.75 92 ALA A C 1
ATOM 746 O O . ALA A 1 92 ? 9.498 -6.535 -11.390 1.00 69.75 92 ALA A O 1
ATOM 747 N N . GLU A 1 93 ? 11.351 -5.319 -11.019 1.00 73.62 93 GLU A N 1
ATOM 748 C CA . GLU A 1 93 ? 12.254 -6.458 -10.856 1.00 73.62 93 GLU A CA 1
ATOM 749 C C . GLU A 1 93 ? 11.906 -7.307 -9.633 1.00 73.62 93 GLU A C 1
ATOM 751 O O . GLU A 1 93 ? 11.836 -8.531 -9.750 1.00 73.62 93 GLU A O 1
ATOM 756 N N . ILE A 1 94 ? 11.631 -6.695 -8.475 1.00 73.31 94 ILE A N 1
ATOM 757 C CA . ILE A 1 94 ? 11.232 -7.413 -7.253 1.00 73.31 94 ILE A CA 1
ATOM 758 C C . ILE A 1 94 ? 9.969 -8.240 -7.510 1.00 73.31 94 ILE A C 1
ATOM 760 O O . ILE A 1 94 ? 9.910 -9.424 -7.168 1.00 73.31 94 ILE A O 1
ATOM 764 N N . ILE A 1 95 ? 8.971 -7.653 -8.169 1.00 71.88 95 ILE A N 1
ATOM 765 C CA . ILE A 1 95 ? 7.706 -8.329 -8.473 1.00 71.88 95 ILE A CA 1
ATOM 766 C C . ILE A 1 95 ? 7.889 -9.434 -9.508 1.00 71.88 95 ILE A C 1
ATOM 768 O O . ILE A 1 95 ? 7.329 -10.526 -9.357 1.00 71.88 95 ILE A O 1
ATOM 772 N N . HIS A 1 96 ? 8.690 -9.189 -10.543 1.00 73.06 96 HIS A N 1
ATOM 773 C CA . HIS A 1 96 ? 8.972 -10.188 -11.565 1.00 73.06 96 HIS A CA 1
ATOM 774 C C . HIS A 1 96 ? 9.767 -11.374 -10.998 1.00 73.06 96 HIS A C 1
ATOM 776 O O . HIS A 1 96 ? 9.425 -12.535 -11.241 1.00 73.06 96 HIS A O 1
ATOM 782 N N . ASN A 1 97 ? 10.775 -11.101 -10.168 1.00 72.44 97 ASN A N 1
ATOM 783 C CA . ASN A 1 97 ? 11.567 -12.127 -9.497 1.00 72.44 97 ASN A CA 1
ATOM 784 C C . ASN A 1 97 ? 10.728 -12.941 -8.505 1.00 72.44 97 ASN A C 1
ATOM 786 O O . ASN A 1 97 ? 10.843 -14.166 -8.489 1.00 72.44 97 ASN A O 1
ATOM 790 N N . CYS A 1 98 ? 9.827 -12.303 -7.753 1.00 68.94 98 CYS A N 1
ATOM 791 C CA . CYS A 1 98 ? 8.898 -12.986 -6.846 1.00 68.94 98 CYS A CA 1
ATOM 792 C C . CYS A 1 98 ? 7.989 -13.987 -7.597 1.00 68.94 98 CYS A C 1
ATOM 794 O O . CYS A 1 98 ? 7.778 -15.125 -7.160 1.00 68.94 98 CYS A O 1
ATOM 796 N N . ARG A 1 99 ? 7.529 -13.634 -8.809 1.00 68.50 99 ARG A N 1
ATOM 797 C CA . ARG A 1 99 ? 6.803 -14.569 -9.695 1.00 68.50 99 ARG A CA 1
ATOM 798 C C . ARG A 1 99 ? 7.677 -15.743 -10.131 1.00 68.50 99 ARG A C 1
ATOM 800 O O . ARG A 1 99 ? 7.238 -16.887 -10.078 1.00 68.50 99 ARG A O 1
ATOM 807 N N . ARG A 1 100 ? 8.913 -15.473 -10.553 1.00 67.19 100 ARG A N 1
ATOM 808 C CA . ARG A 1 100 ? 9.836 -16.515 -11.027 1.00 67.19 100 ARG A CA 1
ATOM 809 C C . ARG A 1 100 ? 10.177 -17.520 -9.924 1.00 67.19 100 ARG A C 1
ATOM 811 O O . ARG A 1 100 ? 10.222 -18.715 -10.190 1.00 67.19 100 ARG A O 1
ATOM 818 N N . LEU A 1 101 ? 10.366 -17.043 -8.693 1.00 61.41 101 LEU A N 1
ATOM 819 C CA . LEU A 1 101 ? 10.682 -17.875 -7.528 1.00 61.41 101 LEU A CA 1
ATOM 820 C C . LEU A 1 101 ? 9.505 -18.736 -7.054 1.00 61.41 101 LEU A C 1
ATOM 822 O O . LEU A 1 101 ? 9.723 -19.778 -6.445 1.00 61.41 101 LEU A O 1
ATOM 826 N N . SER A 1 102 ? 8.264 -18.318 -7.308 1.00 58.97 102 SER A N 1
ATOM 827 C CA . SER A 1 102 ? 7.075 -19.041 -6.839 1.00 58.97 102 SER A CA 1
ATOM 828 C C . SER A 1 102 ? 6.628 -20.190 -7.753 1.00 58.97 102 SER A C 1
ATOM 830 O O . SER A 1 102 ? 5.698 -20.896 -7.372 1.00 58.97 102 SER A O 1
ATOM 832 N N . PHE A 1 103 ? 7.249 -20.387 -8.931 1.00 61.19 103 PHE A N 1
ATOM 833 C CA . PHE A 1 103 ? 6.824 -21.356 -9.968 1.00 61.19 103 PHE A CA 1
ATOM 834 C C . PHE A 1 103 ? 5.306 -21.336 -10.245 1.00 61.19 103 PHE A C 1
ATOM 836 O O . PHE A 1 103 ? 4.714 -22.328 -10.667 1.00 61.19 103 PHE A O 1
ATOM 843 N N . ASN A 1 104 ? 4.653 -20.200 -9.982 1.00 58.78 104 ASN A N 1
ATOM 844 C CA . ASN A 1 104 ? 3.205 -20.108 -9.946 1.00 58.78 104 ASN A CA 1
ATOM 845 C C . ASN A 1 104 ? 2.702 -19.458 -11.237 1.00 58.78 104 ASN A C 1
ATOM 847 O O . ASN A 1 104 ? 3.033 -18.311 -11.547 1.00 58.78 104 ASN A O 1
ATOM 851 N N . TYR A 1 105 ? 1.904 -20.202 -12.001 1.00 63.81 105 TYR A N 1
ATOM 852 C CA . TYR A 1 105 ? 1.336 -19.741 -13.272 1.00 63.81 105 TYR A CA 1
ATOM 853 C C . TYR A 1 105 ? 0.039 -18.932 -13.096 1.00 63.81 105 TYR A C 1
ATOM 855 O O . TYR A 1 105 ? -0.482 -18.402 -14.076 1.00 63.81 105 TYR A O 1
ATOM 863 N N . GLY A 1 106 ? -0.464 -18.806 -11.862 1.00 66.62 106 GLY A N 1
ATOM 864 C CA . GLY A 1 106 ? -1.679 -18.060 -11.536 1.00 66.62 106 GLY A CA 1
ATOM 865 C C . GLY A 1 106 ? -1.564 -16.527 -11.640 1.00 66.62 106 GLY A C 1
ATOM 866 O O . GLY A 1 106 ? -0.492 -15.978 -11.944 1.00 66.62 106 GLY A O 1
ATOM 867 N N . PRO A 1 107 ? -2.682 -15.814 -11.390 1.00 69.56 107 PRO A N 1
ATOM 868 C CA . PRO A 1 107 ? -2.689 -14.360 -11.290 1.00 69.56 107 PRO A CA 1
ATOM 869 C C . PRO A 1 107 ? -1.736 -13.897 -10.186 1.00 69.56 107 PRO A C 1
ATOM 871 O O . PRO A 1 107 ? -1.596 -14.529 -9.139 1.00 69.56 107 PRO A O 1
ATOM 874 N N . GLN A 1 108 ? -1.041 -12.791 -10.443 1.00 81.56 108 GLN A N 1
ATOM 875 C CA . GLN A 1 108 ? -0.083 -12.244 -9.496 1.00 81.56 108 GLN A CA 1
ATOM 876 C C . GLN A 1 108 ? -0.845 -11.485 -8.411 1.00 81.56 108 GLN A C 1
ATOM 878 O O . GLN A 1 108 ? -1.415 -10.438 -8.691 1.00 81.56 108 GLN A O 1
ATOM 883 N N . THR A 1 109 ? -0.882 -12.018 -7.191 1.00 85.75 109 THR A N 1
ATOM 884 C CA . THR A 1 109 ? -1.587 -11.403 -6.056 1.00 85.75 109 THR A CA 1
ATOM 885 C C . THR A 1 109 ? -0.610 -10.971 -4.973 1.00 85.75 109 THR A C 1
ATOM 887 O O . THR A 1 109 ? 0.529 -11.449 -4.910 1.00 85.75 109 THR A O 1
ATOM 890 N N . LEU A 1 110 ? -1.052 -10.087 -4.077 1.00 84.06 110 LEU A N 1
ATOM 891 C CA . LEU A 1 110 ? -0.252 -9.664 -2.926 1.00 84.06 110 LEU A CA 1
ATOM 892 C C . LEU A 1 110 ? 0.118 -10.849 -2.010 1.00 84.06 110 LEU A C 1
ATOM 894 O O . LEU A 1 110 ? 1.137 -10.803 -1.319 1.00 84.06 110 LEU A O 1
ATOM 898 N N . ASN A 1 111 ? -0.649 -11.948 -2.051 1.00 84.75 111 ASN A N 1
ATOM 899 C CA . ASN A 1 111 ? -0.377 -13.162 -1.275 1.00 84.75 111 ASN A CA 1
ATOM 900 C C . ASN A 1 111 ? 0.977 -13.819 -1.617 1.00 84.75 111 ASN A C 1
ATOM 902 O O . ASN A 1 111 ? 1.546 -14.528 -0.790 1.00 84.75 111 ASN A O 1
ATOM 906 N N . LEU A 1 112 ? 1.535 -13.565 -2.806 1.00 82.12 112 LEU A N 1
ATOM 907 C CA . LEU A 1 112 ? 2.867 -14.064 -3.172 1.00 82.12 112 LEU A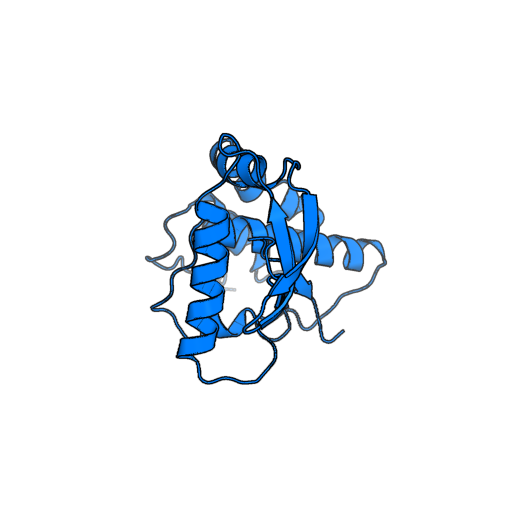 CA 1
ATOM 908 C C . LEU A 1 112 ? 3.951 -13.557 -2.215 1.00 82.12 112 LEU A C 1
ATOM 910 O O . LEU A 1 112 ? 4.797 -14.336 -1.784 1.00 82.12 112 LEU A O 1
ATOM 914 N N . PHE A 1 113 ? 3.875 -12.282 -1.828 1.00 80.94 113 PHE A N 1
ATOM 915 C CA . PHE A 1 113 ? 4.809 -11.678 -0.878 1.00 80.94 113 PHE A CA 1
ATOM 916 C C . PHE A 1 113 ? 4.555 -12.157 0.549 1.00 80.94 113 PHE A C 1
ATOM 918 O O . PHE A 1 113 ? 5.498 -12.431 1.283 1.00 80.94 113 PHE A O 1
ATOM 925 N N . ALA A 1 114 ? 3.288 -12.346 0.929 1.00 79.62 114 ALA A N 1
ATOM 926 C CA . ALA A 1 114 ? 2.939 -12.878 2.246 1.00 79.62 114 ALA A CA 1
ATOM 927 C C . ALA A 1 114 ? 3.489 -14.301 2.471 1.00 79.62 114 ALA A C 1
ATOM 929 O O . ALA A 1 114 ? 3.888 -14.644 3.581 1.00 79.62 114 ALA A O 1
ATOM 930 N N . LYS A 1 115 ? 3.554 -15.119 1.412 1.00 80.19 115 LYS A N 1
ATOM 931 C CA . LYS A 1 115 ? 4.118 -16.480 1.447 1.00 80.19 115 LYS A CA 1
ATOM 932 C C . LYS A 1 115 ? 5.646 -16.526 1.375 1.00 80.19 115 LYS A C 1
ATOM 934 O O . LYS A 1 115 ? 6.222 -17.590 1.585 1.00 80.19 115 LYS A O 1
ATOM 939 N N . GLN A 1 116 ? 6.301 -15.410 1.062 1.00 78.12 116 GLN A N 1
ATOM 940 C CA . GLN A 1 116 ? 7.751 -15.321 0.887 1.00 78.12 116 GLN A CA 1
ATOM 941 C C . GLN A 1 116 ? 8.323 -14.213 1.783 1.00 78.12 116 GLN A C 1
ATOM 943 O O . GLN A 1 116 ? 8.762 -13.183 1.274 1.00 78.12 116 GLN A O 1
ATOM 948 N N . PRO A 1 117 ? 8.348 -14.408 3.115 1.00 71.88 117 PRO A N 1
ATOM 949 C CA . PRO A 1 117 ? 8.782 -13.383 4.071 1.00 71.88 117 PRO A CA 1
ATOM 950 C C . PRO A 1 117 ? 10.240 -12.937 3.880 1.00 71.88 117 PRO A C 1
ATOM 952 O O . PRO A 1 117 ? 10.621 -11.866 4.343 1.00 71.88 117 PRO A O 1
ATOM 955 N N . GLN A 1 118 ? 11.057 -13.730 3.178 1.00 75.94 118 GLN A N 1
ATOM 956 C CA . GLN A 1 118 ? 12.411 -13.357 2.771 1.00 75.94 118 GLN A CA 1
ATOM 957 C C . GLN A 1 118 ? 12.453 -12.223 1.732 1.00 75.94 118 GLN A C 1
ATOM 959 O O . GLN A 1 118 ? 13.483 -11.567 1.590 1.00 75.94 118 GLN A O 1
ATOM 964 N N . ILE A 1 119 ? 11.359 -11.984 1.003 1.00 74.75 119 ILE A N 1
ATOM 965 C CA . ILE A 1 119 ? 11.240 -10.883 0.046 1.00 74.75 119 ILE A CA 1
ATOM 966 C C . ILE A 1 119 ? 10.576 -9.708 0.757 1.00 74.75 119 ILE A C 1
ATOM 968 O O . ILE A 1 119 ? 9.354 -9.624 0.865 1.00 74.75 119 ILE A O 1
ATOM 972 N N . SER A 1 120 ? 11.401 -8.780 1.232 1.00 73.06 120 SER A N 1
ATOM 973 C CA . SER A 1 120 ? 10.914 -7.522 1.790 1.00 73.06 120 SER A CA 1
ATOM 974 C C . SER A 1 120 ? 10.591 -6.540 0.668 1.00 73.06 120 SER A C 1
ATOM 976 O O . SER A 1 120 ? 11.430 -6.279 -0.196 1.00 73.06 120 SER A O 1
ATOM 978 N N . LEU A 1 121 ? 9.382 -5.977 0.686 1.00 76.06 121 LEU A N 1
ATOM 979 C CA . LEU A 1 121 ? 9.035 -4.863 -0.189 1.00 76.06 121 LEU A CA 1
ATOM 980 C C . LEU A 1 121 ? 9.641 -3.568 0.377 1.00 76.06 121 LEU A C 1
ATOM 982 O O . LEU A 1 121 ? 9.407 -3.255 1.547 1.00 76.06 121 LEU A O 1
ATOM 986 N N . PRO A 1 122 ? 10.372 -2.784 -0.433 1.00 79.12 122 PRO A N 1
ATOM 987 C CA . PRO A 1 122 ? 10.765 -1.431 -0.071 1.00 79.12 122 PRO A CA 1
ATOM 988 C C . PRO A 1 122 ? 9.580 -0.591 0.425 1.00 79.12 122 PRO A C 1
ATOM 990 O O . PRO A 1 122 ? 8.458 -0.717 -0.076 1.00 79.12 122 PRO A O 1
ATOM 993 N N . SER A 1 123 ? 9.843 0.308 1.380 1.00 80.56 123 SER A N 1
ATOM 994 C CA . SER A 1 123 ? 8.818 1.148 2.024 1.00 80.56 123 SER A CA 1
ATOM 995 C C . SER A 1 123 ? 7.975 1.931 1.019 1.00 80.56 123 SER A C 1
ATOM 997 O O . SER A 1 123 ? 6.761 2.029 1.183 1.00 80.56 123 SER A O 1
ATOM 999 N N . PHE A 1 124 ? 8.604 2.441 -0.042 1.00 77.31 124 PHE A N 1
ATOM 1000 C CA . PHE A 1 124 ? 7.931 3.214 -1.078 1.00 77.31 124 PHE A CA 1
ATOM 1001 C C . PHE A 1 124 ? 6.909 2.365 -1.857 1.00 77.31 124 PHE A C 1
ATOM 1003 O O . PHE A 1 124 ? 5.770 2.794 -2.017 1.00 77.31 124 PHE A O 1
ATOM 1010 N N . ILE A 1 125 ? 7.254 1.122 -2.237 1.00 79.62 125 ILE A N 1
ATOM 1011 C CA . ILE A 1 125 ? 6.329 0.207 -2.931 1.00 79.62 125 ILE A CA 1
ATOM 1012 C C . ILE A 1 125 ? 5.143 -0.094 -2.026 1.00 79.62 125 ILE A C 1
ATOM 1014 O O . ILE A 1 125 ? 3.994 -0.000 -2.453 1.00 79.62 125 ILE A O 1
ATOM 1018 N N . LEU A 1 126 ? 5.416 -0.435 -0.764 1.00 83.25 126 LEU A N 1
ATOM 1019 C CA . LEU A 1 126 ? 4.371 -0.725 0.212 1.00 83.25 126 LEU A CA 1
ATOM 1020 C C . LEU A 1 126 ? 3.415 0.465 0.355 1.00 83.25 126 LEU A C 1
ATOM 1022 O O . LEU A 1 126 ? 2.199 0.291 0.295 1.00 83.25 126 LEU A O 1
ATOM 1026 N N . ARG A 1 127 ? 3.962 1.677 0.487 1.00 86.56 127 ARG A N 1
ATOM 1027 C CA . ARG A 1 127 ? 3.185 2.913 0.601 1.00 86.56 127 ARG A CA 1
ATOM 1028 C C . ARG A 1 127 ? 2.309 3.138 -0.631 1.00 86.56 127 ARG A C 1
ATOM 1030 O O . ARG A 1 127 ? 1.124 3.439 -0.486 1.00 86.56 127 ARG A O 1
ATOM 1037 N N . THR A 1 128 ? 2.846 2.930 -1.827 1.00 83.12 128 THR A N 1
ATOM 1038 C CA . THR A 1 128 ? 2.112 3.120 -3.084 1.00 83.12 128 THR A CA 1
ATOM 1039 C C . THR A 1 128 ? 1.017 2.072 -3.282 1.00 83.12 128 THR A C 1
ATOM 1041 O O . THR A 1 128 ? -0.113 2.435 -3.620 1.00 83.12 128 THR A O 1
ATOM 1044 N N . LEU A 1 129 ? 1.278 0.801 -2.964 1.00 85.44 129 LEU A N 1
ATOM 1045 C CA . LEU A 1 129 ? 0.261 -0.256 -2.990 1.00 85.44 129 LEU A CA 1
ATOM 1046 C C . LEU A 1 129 ? -0.854 0.000 -1.972 1.00 85.44 129 LEU A C 1
ATOM 1048 O O . LEU A 1 129 ? -2.031 -0.057 -2.325 1.00 85.44 129 LEU A O 1
ATOM 1052 N N . MET A 1 130 ? -0.507 0.333 -0.724 1.00 90.31 130 MET A N 1
ATOM 1053 C CA . MET A 1 130 ? -1.497 0.649 0.311 1.00 90.31 130 MET A CA 1
ATOM 1054 C C . MET A 1 130 ? -2.380 1.829 -0.100 1.00 90.31 130 MET A C 1
ATOM 1056 O O . MET A 1 130 ? -3.593 1.780 0.097 1.00 90.31 130 MET A O 1
ATOM 1060 N N . LYS A 1 131 ? -1.795 2.862 -0.719 1.00 88.94 131 LYS A N 1
ATOM 1061 C CA . LYS A 1 131 ? -2.543 4.017 -1.221 1.00 88.94 131 LYS A CA 1
ATOM 1062 C C . LYS A 1 131 ? -3.533 3.620 -2.318 1.00 88.94 131 LYS A C 1
ATOM 1064 O O . LYS A 1 131 ? -4.693 4.005 -2.238 1.00 88.94 131 LYS A O 1
ATOM 1069 N N . GLN A 1 132 ? -3.105 2.828 -3.304 1.00 88.56 132 GLN A N 1
ATOM 1070 C CA . GLN A 1 132 ? -3.979 2.347 -4.384 1.00 88.56 132 GLN A CA 1
ATOM 1071 C C . GLN A 1 132 ? -5.133 1.474 -3.856 1.00 88.56 132 GLN A C 1
ATOM 1073 O O . GLN A 1 132 ? -6.270 1.632 -4.294 1.00 88.56 132 GLN A O 1
ATOM 1078 N N . ILE A 1 133 ? -4.866 0.592 -2.885 1.00 90.12 133 ILE A N 1
ATOM 1079 C CA . ILE A 1 133 ? -5.895 -0.258 -2.262 1.00 90.12 133 ILE A CA 1
ATOM 1080 C C . ILE A 1 133 ? -6.907 0.596 -1.489 1.00 90.12 133 ILE A C 1
ATOM 1082 O O . ILE A 1 133 ? -8.113 0.422 -1.657 1.00 90.12 133 ILE A O 1
ATOM 1086 N N . LEU A 1 134 ? -6.440 1.535 -0.660 1.00 91.56 134 LEU A N 1
ATOM 1087 C CA . LEU A 1 134 ? -7.324 2.426 0.096 1.00 91.56 134 LEU A CA 1
ATOM 1088 C C . LEU A 1 134 ? -8.148 3.335 -0.817 1.00 91.56 134 LEU A C 1
ATOM 1090 O O . LEU A 1 134 ? -9.310 3.590 -0.519 1.00 91.56 134 LEU A O 1
ATOM 1094 N N . GLU A 1 135 ? -7.586 3.773 -1.941 1.00 89.94 135 GLU A N 1
ATOM 1095 C CA . GLU A 1 135 ? -8.316 4.547 -2.944 1.00 89.94 135 GLU A CA 1
ATOM 1096 C C . GLU A 1 135 ? -9.439 3.724 -3.592 1.00 89.94 135 GLU A C 1
ATOM 1098 O O . GLU A 1 135 ? -10.573 4.190 -3.682 1.00 89.94 135 GLU A O 1
ATOM 1103 N N . GLY A 1 136 ? -9.170 2.465 -3.955 1.00 87.38 136 GLY A N 1
ATOM 1104 C CA . GLY A 1 136 ? -10.209 1.550 -4.441 1.00 87.38 136 GLY A CA 1
ATOM 1105 C C . GLY A 1 136 ? -11.315 1.311 -3.406 1.00 87.38 136 GLY A C 1
ATOM 1106 O O . GLY A 1 136 ? -12.500 1.345 -3.734 1.00 87.38 136 GLY A O 1
ATOM 1107 N N . LEU A 1 137 ? -10.941 1.137 -2.134 1.00 88.12 137 LEU A N 1
ATOM 1108 C CA . LEU A 1 137 ? -11.894 0.980 -1.032 1.00 88.12 137 LEU A CA 1
ATOM 1109 C C . LEU A 1 137 ? -12.731 2.233 -0.787 1.00 88.12 137 LEU A C 1
ATOM 1111 O O . LEU A 1 137 ? -13.926 2.119 -0.525 1.00 88.12 137 LEU A O 1
ATOM 1115 N N . ARG A 1 138 ? -12.124 3.420 -0.877 1.00 91.25 138 ARG A N 1
ATOM 1116 C CA . ARG A 1 138 ? -12.829 4.698 -0.765 1.00 91.25 138 ARG A CA 1
ATOM 1117 C C . ARG A 1 138 ? -13.938 4.791 -1.807 1.00 91.25 138 ARG A C 1
ATOM 1119 O O . ARG A 1 138 ? -15.070 5.066 -1.430 1.00 91.25 138 ARG A O 1
ATOM 1126 N N . VAL A 1 139 ? -13.640 4.473 -3.068 1.00 88.81 139 VAL A N 1
ATOM 1127 C CA . VAL A 1 139 ? -14.634 4.476 -4.154 1.00 88.81 139 VAL A CA 1
ATOM 1128 C C . VAL A 1 139 ? -15.775 3.492 -3.876 1.00 88.81 139 VAL A C 1
ATOM 1130 O O . VAL A 1 139 ? -16.941 3.866 -3.990 1.00 88.81 139 VAL A O 1
ATOM 1133 N N . PHE A 1 140 ? -15.483 2.258 -3.445 1.00 83.88 140 PHE A N 1
ATOM 1134 C CA . PHE A 1 140 ? -16.545 1.313 -3.072 1.00 83.88 140 PHE A CA 1
ATOM 1135 C C . PHE A 1 140 ? -17.428 1.861 -1.948 1.00 83.88 140 PHE A C 1
ATOM 1137 O O . PHE A 1 140 ? -18.654 1.862 -2.073 1.00 83.88 140 PHE A O 1
ATOM 1144 N N . HIS A 1 141 ? -16.816 2.385 -0.888 1.00 87.62 141 HIS A N 1
ATOM 1145 C CA . HIS A 1 141 ? -17.548 2.926 0.252 1.00 87.62 141 HIS A CA 1
ATOM 1146 C C . HIS A 1 141 ? -18.368 4.177 -0.112 1.00 87.62 141 HIS A C 1
ATOM 1148 O O . HIS A 1 141 ? -19.482 4.321 0.385 1.00 87.62 141 HIS A O 1
ATOM 1154 N N . GLU A 1 142 ? -17.875 5.043 -1.005 1.00 84.69 142 GLU A N 1
ATOM 1155 C CA . GLU A 1 142 ? -18.616 6.200 -1.537 1.00 84.69 142 GLU A CA 1
ATOM 1156 C C . GLU A 1 142 ? -19.878 5.769 -2.304 1.00 84.69 142 GLU A C 1
ATOM 1158 O O . GLU A 1 142 ? -20.904 6.440 -2.229 1.00 84.69 142 GLU A O 1
ATOM 1163 N N . THR A 1 143 ? -19.845 4.611 -2.973 1.00 87.00 143 THR A N 1
ATOM 1164 C CA . THR A 1 143 ? -21.026 4.012 -3.629 1.00 87.00 143 THR A CA 1
ATOM 1165 C C . THR A 1 143 ? -21.942 3.225 -2.680 1.00 87.00 143 THR A C 1
ATOM 1167 O O . THR A 1 143 ? -22.925 2.632 -3.120 1.00 87.00 143 THR A O 1
ATOM 1170 N N . GLY A 1 144 ? -21.636 3.191 -1.378 1.00 86.88 144 GLY A N 1
ATOM 1171 C CA . GLY A 1 144 ? -22.381 2.419 -0.377 1.00 86.88 144 GLY A CA 1
ATOM 1172 C C . GLY A 1 144 ? -22.098 0.912 -0.400 1.00 86.88 144 GLY A C 1
ATOM 1173 O O . GLY A 1 144 ? -22.759 0.150 0.307 1.00 86.88 144 GLY A O 1
ATOM 1174 N N . LEU A 1 145 ? -21.119 0.465 -1.189 1.00 82.00 145 LEU A N 1
ATOM 1175 C CA . LEU A 1 145 ? -20.736 -0.936 -1.289 1.00 82.00 145 LEU A CA 1
ATOM 1176 C C . LEU A 1 145 ? -19.623 -1.279 -0.297 1.00 82.00 145 LEU A C 1
ATOM 1178 O O . LEU A 1 145 ? -18.719 -0.489 -0.041 1.00 82.00 145 LEU A O 1
ATOM 1182 N N . VAL A 1 146 ? -19.652 -2.505 0.224 1.00 83.94 146 VAL A N 1
ATOM 1183 C CA . VAL A 1 146 ? -18.598 -3.055 1.084 1.00 83.94 146 VAL A CA 1
ATOM 1184 C C . VAL A 1 146 ? -18.140 -4.380 0.490 1.00 83.94 146 VAL A C 1
ATOM 1186 O O . VAL A 1 146 ? -18.936 -5.313 0.378 1.00 83.94 146 VAL A O 1
ATOM 1189 N N . HIS A 1 147 ? -16.851 -4.475 0.162 1.00 84.56 147 HIS A N 1
ATOM 1190 C CA . HIS A 1 147 ? -16.265 -5.661 -0.474 1.00 84.56 147 HIS A CA 1
ATOM 1191 C C . HIS A 1 147 ? -16.331 -6.924 0.400 1.00 84.56 147 HIS A C 1
ATOM 1193 O O . HIS A 1 147 ? -16.465 -8.028 -0.106 1.00 84.56 147 HIS A O 1
ATOM 1199 N N . ARG A 1 148 ? -16.235 -6.782 1.730 1.00 85.25 148 ARG A N 1
ATOM 1200 C CA . ARG A 1 148 ? -16.345 -7.860 2.744 1.00 85.25 148 ARG A CA 1
ATOM 1201 C C . ARG A 1 148 ? -15.263 -8.955 2.741 1.00 85.25 148 ARG A C 1
ATOM 1203 O O . ARG A 1 148 ? -15.065 -9.548 3.793 1.00 85.25 148 ARG A O 1
ATOM 1210 N N . ASP A 1 149 ? -14.537 -9.167 1.649 1.00 84.38 149 ASP A N 1
ATOM 1211 C CA . ASP A 1 149 ? -13.474 -10.182 1.523 1.00 84.38 149 ASP A CA 1
ATOM 1212 C C . ASP A 1 149 ? -12.123 -9.560 1.127 1.00 84.38 149 ASP A C 1
ATOM 1214 O O . ASP A 1 149 ? -11.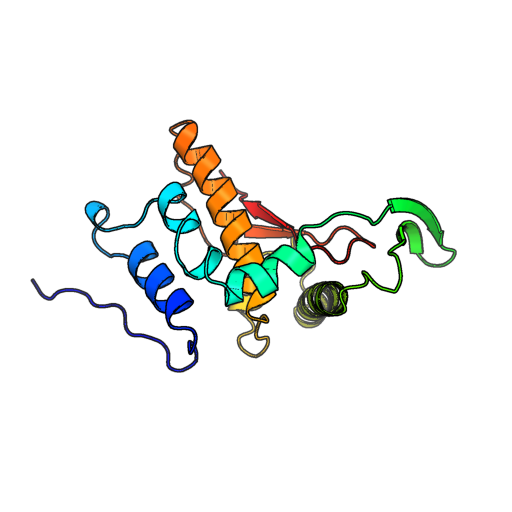441 -9.994 0.202 1.00 84.38 149 ASP A O 1
ATOM 1218 N N . ILE A 1 150 ? -11.733 -8.480 1.807 1.00 85.81 150 ILE A N 1
ATOM 1219 C CA . ILE A 1 150 ? -10.423 -7.860 1.579 1.00 85.81 150 ILE A CA 1
ATOM 1220 C C . ILE A 1 150 ? -9.339 -8.720 2.226 1.00 85.81 150 ILE A C 1
ATOM 1222 O O . ILE A 1 150 ? -9.196 -8.751 3.448 1.00 85.81 150 ILE A O 1
ATOM 1226 N N . LYS A 1 151 ? -8.559 -9.392 1.379 1.00 85.38 151 LYS A N 1
ATOM 1227 C CA . LYS A 1 151 ? -7.411 -10.231 1.740 1.00 85.38 151 LYS A CA 1
ATOM 1228 C C . LYS A 1 151 ? -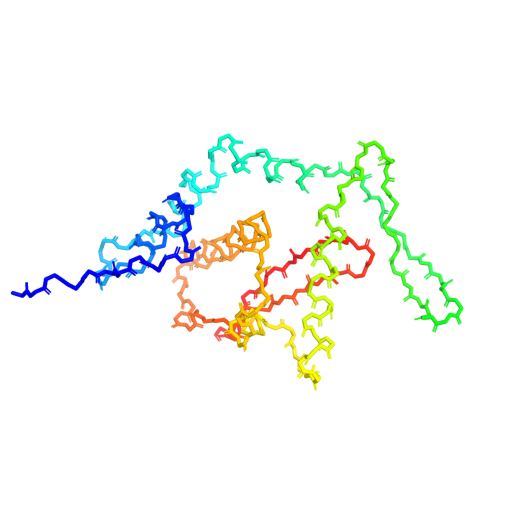6.362 -10.198 0.632 1.00 85.38 151 LYS A C 1
ATOM 1230 O O . LYS A 1 151 ? -6.669 -9.833 -0.499 1.00 85.38 151 LYS A O 1
ATOM 1235 N N . CYS A 1 152 ? -5.134 -10.611 0.940 1.00 83.81 152 CYS A N 1
ATOM 1236 C CA . CYS A 1 152 ? -4.015 -10.565 -0.006 1.00 83.81 152 CYS A CA 1
ATOM 1237 C C . CYS A 1 152 ? -4.264 -11.348 -1.308 1.00 83.81 152 CYS A C 1
ATOM 1239 O O . CYS A 1 152 ? -3.694 -10.995 -2.338 1.00 83.81 152 CYS A O 1
ATOM 1241 N N . ASP A 1 153 ? -5.094 -12.392 -1.276 1.00 84.81 153 ASP A N 1
ATOM 1242 C CA . ASP A 1 153 ? -5.494 -13.167 -2.458 1.00 84.81 153 ASP A CA 1
ATOM 1243 C C . ASP A 1 153 ? -6.357 -12.361 -3.437 1.00 84.81 153 ASP A C 1
ATOM 1245 O O . ASP A 1 153 ? -6.216 -12.528 -4.642 1.00 84.81 153 ASP A O 1
ATOM 1249 N N . ASN A 1 154 ? -7.160 -11.427 -2.922 1.00 84.75 154 ASN A N 1
ATOM 1250 C CA . ASN A 1 154 ? -8.094 -10.606 -3.697 1.00 84.75 154 ASN A CA 1
ATOM 1251 C C . ASN A 1 154 ? -7.489 -9.241 -4.079 1.00 84.75 154 ASN A C 1
ATOM 1253 O O . ASN A 1 154 ? -8.184 -8.338 -4.542 1.00 84.75 154 ASN A O 1
ATOM 1257 N N . ILE A 1 155 ? -6.182 -9.058 -3.854 1.00 87.06 155 ILE A N 1
ATOM 1258 C CA . ILE A 1 155 ? -5.427 -7.895 -4.323 1.00 87.06 155 ILE A CA 1
ATOM 1259 C C . ILE A 1 155 ? -4.525 -8.350 -5.464 1.00 87.06 155 ILE A C 1
ATOM 1261 O O . ILE A 1 155 ? -3.446 -8.908 -5.244 1.00 87.06 155 ILE A O 1
ATOM 1265 N N . LEU A 1 156 ? -4.970 -8.096 -6.690 1.00 85.06 156 LEU A N 1
ATOM 1266 C CA . LEU A 1 156 ? -4.211 -8.354 -7.905 1.00 85.06 156 LEU A CA 1
ATOM 1267 C C . LEU A 1 156 ? -3.117 -7.300 -8.065 1.00 85.06 156 LEU A C 1
ATOM 1269 O O . LEU A 1 156 ? -3.369 -6.104 -7.938 1.00 85.06 156 LEU A O 1
ATOM 1273 N N . LEU A 1 157 ? -1.916 -7.742 -8.405 1.00 83.62 157 LEU A N 1
ATOM 1274 C CA . LEU A 1 157 ? -0.785 -6.898 -8.748 1.00 83.62 157 LEU A CA 1
ATOM 1275 C C . LEU A 1 157 ? -0.536 -6.998 -10.248 1.00 83.62 157 LEU A C 1
ATOM 1277 O O . LEU A 1 157 ? -0.386 -8.080 -10.811 1.00 83.62 157 LEU A O 1
ATOM 1281 N N . HIS A 1 158 ? -0.486 -5.846 -10.899 1.00 78.88 158 HIS A N 1
ATOM 1282 C CA . HIS A 1 158 ? -0.219 -5.737 -12.319 1.00 78.88 158 HIS A CA 1
ATOM 1283 C C . HIS A 1 158 ? 0.930 -4.765 -12.549 1.00 78.88 158 HIS A C 1
ATOM 1285 O O . HIS A 1 158 ? 0.878 -3.621 -12.104 1.00 78.88 158 HIS A O 1
ATOM 1291 N N . CYS A 1 159 ? 1.952 -5.216 -13.270 1.00 70.38 159 CYS A N 1
ATOM 1292 C CA . CYS A 1 159 ? 3.046 -4.376 -13.733 1.00 70.38 159 CYS A CA 1
ATOM 1293 C C . CYS A 1 159 ? 2.968 -4.285 -15.262 1.00 70.38 159 CYS A C 1
ATOM 1295 O O . CYS A 1 159 ? 3.454 -5.202 -15.931 1.00 70.38 159 CYS A O 1
ATOM 1297 N N . PRO A 1 160 ? 2.322 -3.250 -15.840 1.00 66.25 160 PRO A N 1
ATOM 1298 C CA . PRO A 1 160 ? 2.239 -3.124 -17.288 1.00 66.25 160 PRO A CA 1
ATOM 1299 C C . PRO A 1 160 ? 3.653 -3.106 -17.894 1.00 66.25 160 PRO A C 1
ATOM 1301 O O . PRO A 1 160 ? 4.492 -2.323 -17.422 1.00 66.25 160 PRO A O 1
ATOM 1304 N N . PRO A 1 161 ? 3.938 -3.937 -18.916 1.00 57.72 161 PRO A N 1
ATOM 1305 C CA . PRO A 1 161 ? 5.258 -4.013 -19.530 1.00 57.72 161 PRO A CA 1
ATOM 1306 C C . PRO A 1 161 ? 5.780 -2.640 -19.940 1.00 57.72 161 PRO A C 1
ATOM 1308 O O . PRO A 1 161 ? 5.027 -1.774 -20.384 1.00 57.72 161 PRO A O 1
ATOM 1311 N N . GLY A 1 162 ? 7.075 -2.430 -19.726 1.00 52.75 162 GLY A N 1
ATOM 1312 C CA . GLY A 1 162 ? 7.738 -1.170 -20.025 1.00 52.75 162 GLY A CA 1
ATOM 1313 C C . GLY A 1 162 ? 7.415 -0.043 -19.052 1.00 52.75 162 GLY A C 1
ATOM 1314 O O . GLY A 1 162 ? 8.169 0.914 -19.013 1.00 52.75 162 GLY A O 1
ATOM 1315 N N . THR A 1 163 ? 6.367 -0.119 -18.224 1.00 59.94 163 THR A N 1
ATOM 1316 C CA . THR A 1 163 ? 5.983 1.053 -17.427 1.00 59.94 163 THR A CA 1
ATOM 1317 C C . THR A 1 163 ? 6.778 1.238 -16.144 1.00 59.94 163 THR A C 1
ATOM 1319 O O . THR A 1 163 ? 6.771 2.349 -15.621 1.00 59.94 163 THR A O 1
ATOM 1322 N N . GLY A 1 164 ? 7.418 0.189 -15.615 1.00 60.16 164 GLY A N 1
ATOM 1323 C CA . GLY A 1 164 ? 8.054 0.222 -14.289 1.00 60.16 164 GLY A CA 1
ATOM 1324 C C . GLY A 1 164 ? 7.070 0.499 -13.143 1.00 60.16 164 GLY A C 1
ATOM 1325 O O . GLY A 1 164 ? 7.477 0.728 -12.011 1.00 60.16 164 GLY A O 1
ATOM 1326 N N . ARG A 1 165 ? 5.761 0.513 -13.429 1.00 65.69 165 ARG A N 1
ATOM 1327 C CA . ARG A 1 165 ? 4.716 0.833 -12.460 1.00 65.69 165 ARG A CA 1
ATOM 1328 C C . ARG A 1 165 ? 4.071 -0.427 -11.948 1.00 65.69 165 ARG A C 1
ATOM 1330 O O . ARG A 1 165 ? 3.825 -1.360 -12.704 1.00 65.69 165 ARG A O 1
ATOM 1337 N N . VAL A 1 166 ? 3.700 -0.386 -10.679 1.00 72.81 166 VAL A N 1
ATOM 1338 C CA . VAL A 1 166 ? 2.955 -1.450 -10.022 1.00 72.81 166 VAL A CA 1
ATOM 1339 C C . VAL A 1 166 ? 1.571 -0.929 -9.684 1.00 72.81 166 VAL A C 1
ATOM 1341 O O . VAL A 1 166 ? 1.429 0.078 -8.990 1.00 72.81 166 VAL A O 1
ATOM 1344 N N . HIS A 1 167 ? 0.550 -1.605 -10.195 1.00 80.31 167 HIS A N 1
ATOM 1345 C CA . HIS A 1 167 ? -0.848 -1.299 -9.938 1.00 80.31 167 HIS A CA 1
ATOM 1346 C C . HIS A 1 167 ? -1.484 -2.432 -9.130 1.00 80.31 167 HIS A C 1
ATOM 1348 O O . HIS A 1 167 ? -1.532 -3.574 -9.589 1.00 80.31 167 HIS A O 1
ATOM 1354 N N . ALA A 1 168 ? -2.007 -2.106 -7.954 1.00 84.81 168 ALA A N 1
ATOM 1355 C CA . ALA A 1 168 ? -2.912 -2.939 -7.188 1.00 84.81 168 ALA A CA 1
ATOM 1356 C C . ALA A 1 168 ? -4.346 -2.753 -7.694 1.00 84.81 168 ALA A C 1
ATOM 1358 O O . ALA A 1 168 ? -4.807 -1.630 -7.907 1.00 84.81 168 ALA A O 1
ATOM 1359 N N . LYS A 1 169 ? -5.066 -3.859 -7.860 1.00 82.75 169 LYS A N 1
ATOM 1360 C CA . LYS A 1 169 ? -6.501 -3.883 -8.139 1.00 82.75 169 LYS A CA 1
ATOM 1361 C C . LYS A 1 169 ? -7.183 -4.813 -7.154 1.00 82.75 169 LYS A C 1
ATOM 1363 O O . LYS A 1 169 ? -6.661 -5.878 -6.846 1.00 82.75 169 LYS A O 1
ATOM 1368 N N . ILE A 1 170 ? -8.350 -4.406 -6.688 1.00 84.56 170 ILE A N 1
ATOM 1369 C CA . ILE A 1 170 ? -9.193 -5.231 -5.832 1.00 84.56 170 ILE A CA 1
ATOM 1370 C C . ILE A 1 170 ? -10.044 -6.140 -6.742 1.00 84.56 170 ILE A C 1
ATOM 1372 O O . ILE A 1 170 ? -10.575 -5.653 -7.743 1.00 84.56 170 ILE A O 1
ATOM 1376 N N . SER A 1 171 ? -10.133 -7.436 -6.439 1.00 84.25 171 SER A N 1
ATOM 1377 C CA . SER A 1 171 ? -10.893 -8.447 -7.194 1.00 84.25 171 SER A CA 1
ATOM 1378 C C . SER A 1 171 ? -11.834 -9.253 -6.300 1.00 84.25 171 SER A C 1
ATOM 1380 O O . SER A 1 171 ? -11.734 -9.178 -5.084 1.00 84.25 171 SER A O 1
ATOM 1382 N N . ASP A 1 172 ? -12.693 -10.071 -6.915 1.00 77.50 172 ASP A N 1
ATOM 1383 C CA . ASP A 1 172 ? -13.598 -11.011 -6.233 1.00 77.50 172 ASP A CA 1
ATOM 1384 C C . ASP A 1 172 ? -14.609 -10.320 -5.300 1.00 77.50 172 ASP A C 1
ATOM 1386 O O . ASP A 1 172 ? -14.633 -10.537 -4.086 1.00 77.50 172 ASP A O 1
ATOM 1390 N N . PHE A 1 173 ? -15.435 -9.467 -5.918 1.00 64.94 173 PHE A N 1
ATOM 1391 C CA . PHE A 1 173 ? -16.512 -8.694 -5.291 1.00 64.94 173 PHE A CA 1
ATOM 1392 C C . PHE A 1 173 ? -17.789 -9.507 -5.040 1.00 64.94 173 PHE A C 1
ATOM 1394 O O . PHE A 1 173 ? -18.142 -10.327 -5.920 1.00 64.94 173 PHE A O 1
#

pLDDT: mean 77.27, std 13.32, range [40.47, 96.5]

InterPro domains:
  IPR000719 Protein kinase domain [PF00069] (117-173)
  IPR000719 Protein kinase domain [PS50011] (1-173)
  IPR008271 Serine/threonine-protein kinase, active site [PS00108] (145-157)
  IPR011009 Protein kinase-like domain superfamily [SSF56112] (11-46)
  IPR011009 Protein kinase-like domain superfamily [SSF56112] (61-173)

Secondary structure (DSSP, 8-state):
----PPPPPTT---HHHHHHHHHHT-SSSTTSPPHHHHTTSHHHHSHHHHHHHHHHH----EEEEEEETTTEEEEEEE--GGG--HHHHHHHHHHHHHHHHTT--S--BTHHHHT-TTSPPPHHHHHHHHHHHHHHHHHHHHTT---S--SGGGEEEE--TTS---EEEE---

Radius of gyration: 17.95 Å; chains: 1; bounding box: 40×36×62 Å

Sequence (173 aa):
MTAKTLNRPESLKDDNAWNLLSQMLSFDRKDRISATDALKHPFFTSPQAISEITKEAHLLAHVYEVYDRKYGIVAVKIVQKEKFDVRELEAAEIIHNCRRLSFNYGPQTLNLFAKQPQISLPSFILRTLMKQILEGLRVFHETGLVHRDIKCDNILLHCPPGTGRVHAKISDF